Protein AF-A0A7Y6QSK2-F1 (afdb_monomer)

Radius of gyration: 26.43 Å; Cα contacts (8 Å, |Δi|>4): 98; chains: 1; bounding box: 35×66×74 Å

Nearest PDB structures (foldseek):
  3ga8-assembly1_A  TM=5.239E-01  e=2.845E-02  Escherichia coli K-12
  3o9x-assembly1_A  TM=5.499E-01  e=9.881E-02  Escherichia coli K-12
  2kz8-assembly1_A  TM=4.754E-01  e=9.285E-02  Escherichia coli K-12

Sequence (103 aa):
MDGKQKPPSSSDSTTSPSSSSPSTLFDARCAYCGEAGLEVRRVTRHFGRNEHLLLIENIPLYHCPHCAADYFSAQTMHEIERIKSQRLTLAVPRSVPIAEFRS

Mean predicted aligned error: 12.25 Å

Foldseek 3Di:
DDDDDDDDDDPPPPPDDDDDDPPPDAQDADPVPRHGDWDWDWAWDWDDDDPLTDIDTGQTWTADPVPRDIGHDPVSVVVVVVCSVCVVPPPDDDDDDDDDDDD

Solvent-accessible surface area (backbone atoms only — not comparable to full-atom values): 7183 Å² total; per-residue (Å²): 134,89,85,86,85,81,82,92,84,81,88,79,80,80,80,77,80,91,84,79,74,87,83,82,76,91,71,53,46,34,93,86,80,62,49,66,71,53,41,79,44,72,42,70,51,79,40,79,56,79,100,55,54,40,80,47,69,72,42,65,32,40,34,28,86,88,78,72,49,73,48,65,48,73,68,50,49,53,49,52,49,51,47,65,76,41,36,90,80,73,55,79,92,72,93,73,94,81,84,81,92,82,132

Secondary structure (DSSP, 8-state):
-----PPP-------PPP------SS----TTT--S--EEEEEEEEES-GGG-EEEEEEEEEE-TTT--EE--HHHHHHHHHHHHTHHHHPPP----------

pLDDT: mean 82.95, std 20.3, range [38.72, 98.5]

Structure (mmCIF, N/CA/C/O backbone):
data_AF-A0A7Y6QSK2-F1
#
_entry.id   AF-A0A7Y6QSK2-F1
#
loop_
_atom_site.group_PDB
_atom_site.id
_atom_site.type_symbol
_atom_site.label_atom_id
_atom_site.label_alt_id
_atom_site.label_comp_id
_atom_site.label_asym_id
_atom_site.label_entity_id
_atom_site.label_seq_id
_atom_site.pdbx_PDB_ins_code
_atom_site.Cartn_x
_atom_site.Cartn_y
_atom_site.Cartn_z
_atom_site.occupancy
_atom_site.B_iso_or_equiv
_atom_site.auth_seq_id
_atom_site.auth_comp_id
_atom_site.auth_asym_id
_atom_site.auth_atom_id
_atom_site.pdbx_PDB_model_num
ATOM 1 N N . MET A 1 1 ? -0.452 56.566 -53.394 1.00 47.19 1 MET A N 1
ATOM 2 C CA . MET A 1 1 ? 0.303 56.320 -52.155 1.00 47.19 1 MET A CA 1
ATOM 3 C C . MET A 1 1 ? -0.598 55.486 -51.268 1.00 47.19 1 MET A C 1
ATOM 5 O O . MET A 1 1 ? -1.718 55.903 -51.022 1.00 47.19 1 MET A O 1
ATOM 9 N N . ASP A 1 2 ? -0.107 54.291 -50.937 1.00 42.47 2 ASP A N 1
ATOM 10 C CA . ASP A 1 2 ? -0.536 53.422 -49.833 1.00 42.47 2 ASP A CA 1
ATOM 11 C C . ASP A 1 2 ? -1.854 52.628 -49.915 1.00 42.47 2 ASP A C 1
ATOM 13 O O . ASP A 1 2 ? -2.912 53.133 -50.265 1.00 42.47 2 ASP A O 1
ATOM 17 N N . GLY A 1 3 ? -1.750 51.352 -49.509 1.00 46.16 3 GLY A N 1
ATOM 18 C CA . GLY A 1 3 ? -2.863 50.465 -49.133 1.00 46.16 3 GLY A CA 1
ATOM 19 C C . GLY A 1 3 ? -3.178 49.384 -50.171 1.00 46.16 3 GLY A C 1
ATOM 20 O O . GLY A 1 3 ? -4.066 49.557 -50.988 1.00 46.16 3 GLY A O 1
ATOM 21 N N . LYS A 1 4 ? -2.394 48.316 -50.346 1.00 46.34 4 LYS A N 1
ATOM 22 C CA . LYS A 1 4 ? -2.093 47.196 -49.432 1.00 46.34 4 LYS A CA 1
ATOM 23 C C . LYS A 1 4 ? -3.292 46.250 -49.174 1.00 46.34 4 LYS A C 1
ATOM 25 O O . LYS A 1 4 ? -4.206 46.577 -48.438 1.00 46.34 4 LYS A O 1
ATOM 30 N N . GLN A 1 5 ? -3.113 45.034 -49.704 1.00 47.66 5 GLN A N 1
ATOM 31 C CA . GLN A 1 5 ? -3.535 43.713 -49.207 1.00 47.66 5 GLN A CA 1
ATOM 32 C C . GLN A 1 5 ? -4.882 43.077 -49.624 1.00 47.66 5 GLN A C 1
ATOM 34 O O . GLN A 1 5 ? -5.977 43.445 -49.222 1.00 47.66 5 GLN A O 1
ATOM 39 N N . LYS A 1 6 ? -4.660 42.014 -50.411 1.00 48.59 6 LYS A N 1
ATOM 40 C CA . LYS A 1 6 ? -5.423 40.814 -50.775 1.00 48.59 6 LYS A CA 1
ATOM 41 C C . LYS A 1 6 ? -6.005 40.063 -49.550 1.00 48.59 6 LYS A C 1
ATOM 43 O O . LYS A 1 6 ? -5.376 40.088 -48.494 1.00 48.59 6 LYS A O 1
ATOM 48 N N . PRO A 1 7 ? -7.146 39.357 -49.692 1.00 52.19 7 PRO A N 1
ATOM 49 C CA . PRO A 1 7 ? -7.834 38.672 -48.590 1.00 52.19 7 PRO A CA 1
ATOM 50 C C . PRO A 1 7 ? -7.060 37.465 -48.025 1.00 52.19 7 PRO A C 1
ATOM 52 O O . PRO A 1 7 ? -6.356 36.788 -48.784 1.00 52.19 7 PRO A O 1
ATOM 55 N N . PRO A 1 8 ? -7.234 37.123 -46.731 1.00 45.38 8 PRO A N 1
ATOM 56 C CA . PRO A 1 8 ? -6.772 35.851 -46.192 1.00 45.38 8 PRO A CA 1
ATOM 57 C C . PRO A 1 8 ? -7.702 34.726 -46.666 1.00 45.38 8 PRO A C 1
ATOM 59 O O . PRO A 1 8 ? -8.909 34.757 -46.447 1.00 45.38 8 PRO A O 1
ATOM 62 N N . SER A 1 9 ? -7.134 33.728 -47.335 1.00 46.56 9 SER A N 1
ATOM 63 C CA . SER A 1 9 ? -7.816 32.485 -47.703 1.00 46.56 9 SER A CA 1
ATOM 64 C C . SER A 1 9 ? -6.875 31.322 -47.426 1.00 46.56 9 SER A C 1
ATOM 66 O O . SER A 1 9 ? -6.060 30.969 -48.270 1.00 46.56 9 SER A O 1
ATOM 68 N N . SER A 1 10 ? -6.979 30.779 -46.212 1.00 44.69 10 SER A N 1
ATOM 69 C CA . SER A 1 10 ? -6.526 29.430 -45.849 1.00 44.69 10 SER A CA 1
ATOM 70 C C . SER A 1 10 ? -6.883 29.143 -44.387 1.00 44.69 10 SER A C 1
ATOM 72 O O . SER A 1 10 ? -6.063 29.234 -43.478 1.00 44.69 10 SER A O 1
ATOM 74 N N . SER A 1 11 ? -8.151 28.812 -44.154 1.00 49.94 11 SER A N 1
ATOM 75 C CA . SER A 1 11 ? -8.577 28.058 -42.977 1.00 49.94 11 SER A CA 1
ATOM 76 C C . SER A 1 11 ? -8.436 26.574 -43.303 1.00 49.94 11 SER A C 1
ATOM 78 O O . SER A 1 11 ? -9.384 25.955 -43.783 1.00 49.94 11 SER A O 1
ATOM 80 N N . ASP A 1 12 ? -7.245 26.023 -43.087 1.00 39.81 12 ASP A N 1
ATOM 81 C CA . ASP A 1 12 ? -7.049 24.575 -43.082 1.00 39.81 12 ASP A CA 1
ATOM 82 C C . ASP A 1 12 ? -7.288 24.069 -41.658 1.00 39.81 12 ASP A C 1
ATOM 84 O O . ASP A 1 12 ? -6.425 24.094 -40.780 1.00 39.81 12 ASP A O 1
ATOM 88 N N . SER A 1 13 ? -8.540 23.695 -41.408 1.00 46.41 13 SER A N 1
ATOM 89 C CA . SER A 1 13 ? -8.944 22.925 -40.242 1.00 46.41 13 SER A CA 1
ATOM 90 C C . SER A 1 13 ? -8.417 21.503 -40.398 1.00 46.41 13 SER A C 1
ATOM 92 O O . SER A 1 13 ? -9.089 20.637 -40.953 1.00 46.41 13 SER A O 1
ATOM 94 N N . THR A 1 14 ? -7.211 21.238 -39.899 1.00 38.72 14 THR A N 1
ATOM 95 C CA . THR A 1 14 ? -6.735 19.860 -39.753 1.00 38.72 14 THR A CA 1
ATOM 96 C C . THR A 1 14 ? -7.363 19.254 -38.501 1.00 38.72 14 THR A C 1
ATOM 98 O O . THR A 1 14 ? -6.831 19.314 -37.394 1.00 38.72 14 THR A O 1
ATOM 101 N N . THR A 1 15 ? -8.555 18.698 -38.691 1.00 49.19 15 THR A N 1
ATOM 102 C CA . THR A 1 15 ? -9.207 17.776 -37.764 1.00 49.19 15 THR A CA 1
ATOM 103 C C . THR A 1 15 ? -8.374 16.497 -37.709 1.00 49.19 15 THR A C 1
ATOM 105 O O . THR A 1 15 ? -8.466 15.658 -38.602 1.00 49.19 15 THR A O 1
ATOM 108 N N . SER A 1 16 ? -7.542 16.342 -36.681 1.00 46.62 16 SER A N 1
ATOM 109 C CA . SER A 1 16 ? -6.894 15.056 -36.414 1.00 46.62 16 SER A CA 1
ATOM 110 C C . SER A 1 16 ? -7.855 14.137 -35.648 1.00 46.62 16 SER A C 1
ATOM 112 O O . SER A 1 16 ? -8.505 14.588 -34.700 1.00 46.62 16 SER A O 1
ATOM 114 N N . PRO A 1 17 ? -7.982 12.866 -36.063 1.00 51.50 17 PRO A N 1
ATOM 115 C CA . PRO A 1 17 ? -9.032 11.973 -35.609 1.00 51.50 17 PRO A CA 1
ATOM 116 C C . PRO A 1 17 ? -8.795 11.459 -34.190 1.00 51.50 17 PRO A C 1
ATOM 118 O O . PRO A 1 17 ? -7.675 11.229 -33.734 1.00 51.50 17 PRO A O 1
ATOM 121 N N . SER A 1 18 ? -9.915 11.232 -33.520 1.00 58.72 18 SER A N 1
ATOM 122 C CA . SER A 1 18 ? -10.067 10.421 -32.323 1.00 58.72 18 SER A CA 1
ATOM 123 C C . SER A 1 18 ? -9.611 8.989 -32.607 1.00 58.72 18 SER A C 1
ATOM 125 O O . SER A 1 18 ? -10.140 8.382 -33.528 1.00 58.72 18 SER A O 1
ATOM 127 N N . SER A 1 19 ? -8.689 8.457 -31.802 1.00 59.44 19 SER A N 1
ATOM 128 C CA . SER A 1 19 ? -8.636 7.061 -31.328 1.00 59.44 19 SER A CA 1
ATOM 129 C C . SER A 1 19 ? -7.195 6.685 -30.991 1.00 59.44 19 SER A C 1
ATOM 131 O O . SER A 1 19 ? -6.400 6.352 -31.869 1.00 59.44 19 SER A O 1
ATOM 133 N N . SER A 1 20 ? -6.863 6.659 -29.711 1.00 51.78 20 SER A N 1
ATOM 134 C CA . SER A 1 20 ? -5.756 5.837 -29.236 1.00 51.78 20 SER A CA 1
ATOM 135 C C . SER A 1 20 ? -6.258 5.080 -28.024 1.00 51.78 20 SER A C 1
ATOM 137 O O . SER A 1 20 ? -6.476 5.622 -26.945 1.00 51.78 20 SER A O 1
ATOM 139 N N . SER A 1 21 ? -6.559 3.821 -28.311 1.00 57.88 21 SER A N 1
ATOM 140 C CA . SER A 1 21 ? -6.854 2.713 -27.421 1.00 57.88 21 SER A CA 1
ATOM 141 C C . SER A 1 21 ? -6.212 2.864 -26.037 1.00 57.88 21 SER A C 1
ATOM 143 O O . SER A 1 21 ? -5.057 3.284 -25.954 1.00 57.88 21 SER A O 1
ATOM 145 N N . PRO A 1 22 ? -6.887 2.467 -24.943 1.00 49.12 22 PRO A N 1
ATOM 146 C CA . PRO A 1 22 ? -6.203 2.306 -23.673 1.00 49.12 22 PRO A CA 1
ATOM 147 C C . PRO A 1 22 ? -5.188 1.174 -23.851 1.00 49.12 22 PRO A C 1
ATOM 149 O O . PRO A 1 22 ? -5.547 -0.001 -23.884 1.00 49.12 22 PRO A O 1
ATOM 152 N N . SER A 1 23 ? -3.921 1.539 -24.038 1.00 50.59 23 SER A N 1
ATOM 153 C CA . SER A 1 23 ? -2.779 0.633 -24.138 1.00 50.59 23 SER A CA 1
ATOM 154 C C . SER A 1 23 ? -2.525 -0.031 -22.786 1.00 50.59 23 SER A C 1
ATOM 156 O O . SER A 1 23 ? -1.523 0.218 -22.122 1.00 50.59 23 SER A O 1
ATOM 158 N N . THR A 1 24 ? -3.443 -0.870 -22.326 1.00 63.78 24 THR A N 1
ATOM 159 C CA . THR A 1 24 ? -3.091 -1.888 -21.347 1.00 63.78 24 THR A CA 1
ATOM 160 C C . THR A 1 24 ? -2.381 -2.984 -22.117 1.00 63.78 24 THR A C 1
ATOM 162 O O . THR A 1 24 ? -3.028 -3.635 -22.930 1.00 63.78 24 THR A O 1
ATOM 165 N N . LEU A 1 25 ? -1.072 -3.135 -21.900 1.00 51.06 25 LEU A N 1
ATOM 166 C CA . LEU A 1 25 ? -0.379 -4.415 -21.692 1.00 51.06 25 LEU A CA 1
ATOM 167 C C . LEU A 1 25 ? 1.140 -4.151 -21.568 1.00 51.06 25 LEU A C 1
ATOM 169 O O . LEU A 1 25 ? 1.861 -4.067 -22.551 1.00 51.06 25 LEU A O 1
ATOM 173 N N . PHE A 1 26 ? 1.590 -4.006 -20.319 1.00 52.66 26 PHE A N 1
ATOM 174 C CA . PHE A 1 26 ? 2.892 -4.469 -19.814 1.00 52.66 26 PHE A CA 1
ATOM 175 C C . PHE A 1 26 ? 4.172 -4.134 -20.594 1.00 52.66 26 PHE A C 1
ATOM 177 O O . PHE A 1 26 ? 4.989 -5.012 -20.838 1.00 52.66 26 PHE A O 1
ATOM 184 N N . ASP A 1 27 ? 4.418 -2.848 -20.829 1.00 57.31 27 ASP A N 1
ATOM 185 C CA . ASP A 1 27 ? 5.793 -2.350 -20.982 1.00 57.31 27 ASP A CA 1
ATOM 186 C C . ASP A 1 27 ? 6.027 -1.160 -20.044 1.00 57.31 27 ASP A C 1
ATOM 188 O O . ASP A 1 27 ? 6.449 -0.065 -20.418 1.00 57.31 27 ASP A O 1
ATOM 192 N N . ALA A 1 28 ? 5.621 -1.351 -18.784 1.00 78.38 28 ALA A N 1
ATOM 193 C CA . ALA A 1 28 ? 5.790 -0.341 -17.756 1.00 78.38 28 ALA A CA 1
ATOM 194 C C . ALA A 1 28 ? 7.292 -0.201 -17.479 1.00 78.38 28 ALA A C 1
ATOM 196 O O . ALA A 1 28 ? 7.918 -1.058 -16.854 1.00 78.38 28 ALA A O 1
ATOM 197 N N . ARG A 1 29 ? 7.868 0.878 -18.003 1.00 91.81 29 ARG A N 1
ATOM 198 C CA . ARG A 1 29 ? 9.245 1.280 -17.738 1.00 91.81 29 ARG A CA 1
ATOM 199 C C . ARG A 1 29 ? 9.369 1.817 -16.323 1.00 91.81 29 ARG A C 1
ATOM 201 O O . ARG A 1 29 ? 8.474 2.505 -15.826 1.00 91.81 29 ARG A O 1
ATOM 208 N N . CYS A 1 30 ? 10.497 1.535 -15.688 1.00 93.62 30 CYS A N 1
ATOM 209 C CA . CYS A 1 30 ? 10.823 2.061 -14.377 1.00 93.62 30 CYS A CA 1
ATOM 210 C C . CYS A 1 30 ? 10.863 3.592 -14.410 1.00 93.62 30 CYS A C 1
ATOM 212 O O . CYS A 1 30 ? 11.598 4.181 -15.200 1.00 93.62 30 CYS A O 1
ATOM 214 N N . ALA A 1 31 ? 10.127 4.241 -13.507 1.00 91.88 31 ALA A N 1
ATOM 215 C CA . ALA A 1 31 ? 10.125 5.700 -13.396 1.00 91.88 31 ALA A CA 1
ATOM 216 C C . ALA A 1 31 ? 11.480 6.275 -12.930 1.00 91.88 31 ALA A C 1
ATOM 218 O O . ALA A 1 31 ? 11.719 7.470 -13.079 1.00 91.88 31 ALA A O 1
ATOM 219 N N . TYR A 1 32 ? 12.357 5.431 -12.373 1.00 94.56 32 TYR A N 1
ATOM 220 C CA . TYR A 1 32 ? 13.662 5.830 -11.843 1.00 94.56 32 TYR A CA 1
ATOM 221 C C . TYR A 1 32 ? 14.819 5.585 -12.819 1.00 94.56 32 TYR A C 1
ATOM 223 O O . TYR A 1 32 ? 15.680 6.447 -12.948 1.00 94.56 32 TYR A O 1
ATOM 231 N N . CYS A 1 33 ? 14.865 4.430 -13.498 1.00 96.00 33 CYS A N 1
ATOM 232 C CA . CYS A 1 33 ? 15.966 4.087 -14.415 1.00 96.00 33 CYS A CA 1
ATOM 233 C C . CYS A 1 33 ? 15.556 3.932 -15.888 1.00 96.00 33 CYS A C 1
ATOM 235 O O . CYS A 1 33 ? 16.427 3.802 -16.739 1.00 96.00 33 CYS A O 1
ATOM 237 N N . GLY A 1 34 ? 14.259 3.943 -16.214 1.00 94.56 34 GLY A N 1
ATOM 238 C CA . GLY A 1 34 ? 13.758 3.850 -17.592 1.00 94.56 34 GLY A CA 1
ATOM 239 C C . GLY A 1 34 ? 13.763 2.450 -18.219 1.00 94.56 34 GLY A C 1
ATOM 240 O O . GLY A 1 34 ? 13.207 2.288 -19.312 1.00 94.56 34 GLY A O 1
ATOM 241 N N . GLU A 1 35 ? 14.340 1.454 -17.539 1.00 95.25 35 GLU A N 1
ATOM 242 C CA . GLU A 1 35 ? 14.355 0.054 -17.977 1.00 95.25 35 GLU A CA 1
ATOM 243 C C . GLU A 1 35 ? 12.956 -0.567 -17.949 1.00 95.25 35 GLU A C 1
ATOM 245 O O . GLU A 1 35 ? 12.139 -0.258 -17.077 1.00 95.25 35 GLU A O 1
ATOM 250 N N . ALA A 1 36 ? 12.684 -1.442 -18.915 1.00 93.81 36 ALA A N 1
ATOM 251 C CA . ALA A 1 36 ? 11.450 -2.220 -18.979 1.00 93.81 36 A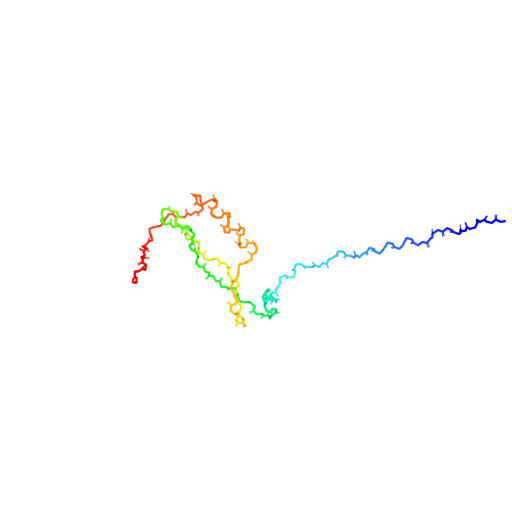LA A CA 1
ATOM 252 C C . ALA A 1 36 ? 11.444 -3.357 -17.936 1.00 93.81 36 ALA A C 1
ATOM 254 O O . ALA A 1 36 ? 12.420 -3.575 -17.222 1.00 93.81 36 ALA A O 1
ATOM 255 N N . GLY A 1 37 ? 10.332 -4.091 -17.843 1.00 91.81 37 GLY A N 1
ATOM 256 C CA . GLY A 1 37 ? 10.254 -5.278 -16.984 1.00 91.81 37 GLY A CA 1
ATOM 257 C C . GLY A 1 37 ? 9.961 -4.990 -15.510 1.00 91.81 37 GLY A C 1
ATOM 258 O O . GLY A 1 37 ? 10.481 -5.676 -14.633 1.00 91.81 37 GLY A O 1
ATOM 259 N N . LEU A 1 38 ? 9.125 -3.988 -15.210 1.00 94.50 38 LEU A N 1
ATOM 260 C CA . LEU A 1 38 ? 8.588 -3.821 -13.856 1.00 94.50 38 LEU A CA 1
ATOM 261 C C . LEU A 1 38 ? 7.769 -5.042 -13.422 1.00 94.50 38 LEU A C 1
ATOM 263 O O . LEU A 1 38 ? 6.832 -5.462 -14.104 1.00 94.50 38 LEU A O 1
ATOM 267 N N . GLU A 1 39 ? 8.060 -5.537 -12.224 1.00 95.12 39 GLU A N 1
ATOM 268 C CA . GLU A 1 39 ? 7.282 -6.574 -11.555 1.00 95.12 39 GLU A CA 1
ATOM 269 C C . GLU A 1 39 ? 6.221 -5.939 -10.652 1.00 95.12 39 GLU A C 1
ATOM 271 O O . GLU A 1 39 ? 6.475 -4.929 -9.994 1.00 95.12 39 GLU A O 1
ATOM 276 N N . VAL A 1 40 ? 5.039 -6.553 -10.555 1.00 95.19 40 VAL A N 1
ATOM 277 C CA . VAL A 1 40 ? 4.041 -6.179 -9.541 1.00 95.19 40 VAL A CA 1
ATOM 278 C C . VAL A 1 40 ? 4.057 -7.206 -8.419 1.00 95.19 40 VAL A C 1
ATOM 280 O O . VAL A 1 40 ? 3.673 -8.358 -8.610 1.00 95.19 40 VAL A O 1
ATOM 283 N N . ARG A 1 41 ? 4.455 -6.773 -7.224 1.00 96.00 41 ARG A N 1
ATOM 284 C CA . ARG A 1 41 ? 4.433 -7.577 -5.998 1.00 96.00 41 ARG A CA 1
ATOM 285 C C . ARG A 1 41 ? 3.224 -7.215 -5.149 1.00 96.00 41 ARG A C 1
ATOM 287 O O . ARG A 1 41 ? 2.760 -6.077 -5.152 1.00 96.00 41 ARG A O 1
ATOM 294 N N . ARG A 1 42 ? 2.705 -8.185 -4.400 1.00 98.06 42 ARG A N 1
ATOM 295 C CA . ARG A 1 42 ? 1.667 -7.956 -3.387 1.00 98.06 42 ARG A CA 1
ATOM 296 C C . ARG A 1 42 ? 2.341 -7.865 -2.031 1.00 98.06 42 ARG A C 1
ATOM 298 O O . ARG A 1 42 ? 3.015 -8.804 -1.622 1.00 98.06 42 ARG A O 1
ATOM 305 N N . VAL A 1 43 ? 2.181 -6.731 -1.360 1.00 98.25 43 VAL A N 1
ATOM 306 C CA . VAL A 1 43 ? 2.807 -6.479 -0.058 1.00 98.25 43 VAL A CA 1
ATOM 307 C C . VAL A 1 43 ? 1.770 -6.133 0.997 1.00 98.25 43 VAL A C 1
ATOM 309 O O . VAL A 1 43 ? 0.687 -5.631 0.691 1.00 98.25 43 VAL A O 1
ATOM 312 N N . THR A 1 44 ? 2.144 -6.358 2.250 1.00 98.00 44 THR A N 1
ATOM 313 C CA . THR A 1 44 ? 1.418 -5.855 3.414 1.00 98.00 44 THR A CA 1
ATOM 314 C C . THR A 1 44 ? 2.191 -4.679 3.993 1.00 98.00 44 THR A C 1
ATOM 316 O O . THR A 1 44 ? 3.402 -4.767 4.208 1.00 98.00 44 THR A O 1
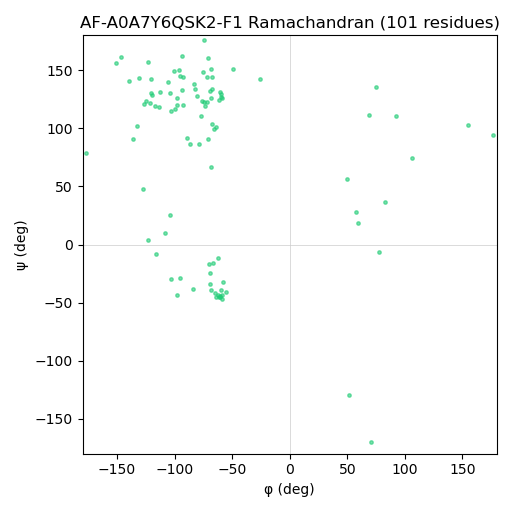ATOM 319 N N . ARG A 1 45 ? 1.510 -3.557 4.239 1.00 97.44 45 ARG A N 1
ATOM 320 C CA . ARG A 1 45 ? 2.093 -2.386 4.910 1.00 97.44 45 ARG A CA 1
ATOM 321 C C . ARG A 1 45 ? 1.304 -2.077 6.172 1.00 97.44 45 ARG A C 1
ATOM 323 O O . ARG A 1 45 ? 0.080 -2.199 6.196 1.00 97.44 45 ARG A O 1
ATOM 330 N N . HIS A 1 46 ? 2.025 -1.671 7.210 1.00 95.62 46 HIS A N 1
ATOM 331 C CA . HIS A 1 46 ? 1.426 -1.144 8.424 1.00 95.62 46 HIS A CA 1
ATOM 332 C C . HIS A 1 46 ? 1.383 0.383 8.362 1.00 95.62 46 HIS A C 1
ATOM 334 O O . HIS A 1 46 ? 2.289 1.025 7.830 1.00 95.62 46 HIS A O 1
ATOM 340 N N . PHE A 1 47 ? 0.334 0.959 8.933 1.00 95.94 47 PHE A N 1
ATOM 341 C CA . PHE A 1 47 ? 0.136 2.395 9.056 1.00 95.94 47 PHE A CA 1
ATOM 342 C C . PHE A 1 47 ? -0.248 2.727 10.494 1.00 95.94 47 PHE A C 1
ATOM 344 O O . PHE A 1 47 ? -0.989 1.981 11.130 1.00 95.94 47 PHE A O 1
ATOM 351 N N . GLY A 1 48 ? 0.235 3.861 10.999 1.00 93.06 48 GLY A N 1
ATOM 352 C CA . GLY A 1 48 ? 0.048 4.219 12.40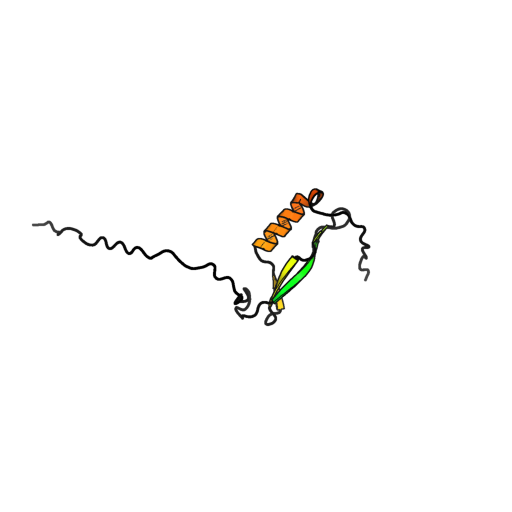4 1.00 93.06 48 GLY A CA 1
ATOM 353 C C . GLY A 1 48 ? 0.873 3.338 13.347 1.00 93.06 48 GLY A C 1
ATOM 354 O O . GLY A 1 48 ? 1.765 2.603 12.925 1.00 93.06 48 GLY A O 1
ATOM 355 N N . ARG A 1 49 ? 0.606 3.467 14.647 1.00 91.12 49 ARG A N 1
ATOM 356 C CA . ARG A 1 49 ? 1.275 2.739 15.737 1.00 91.12 49 ARG A CA 1
ATOM 357 C C . ARG A 1 49 ? 0.261 2.487 16.858 1.00 91.12 49 ARG A C 1
ATOM 359 O O . ARG A 1 49 ? -0.751 3.188 16.923 1.00 91.12 49 ARG A O 1
ATOM 366 N N . ASN A 1 50 ? 0.556 1.540 17.748 1.00 89.31 50 ASN A N 1
ATOM 367 C CA . ASN A 1 50 ? -0.238 1.237 18.947 1.00 89.31 50 ASN A CA 1
ATOM 368 C C . ASN A 1 50 ? -1.731 1.019 18.614 1.00 89.31 50 ASN A C 1
ATOM 370 O O . ASN A 1 50 ? -2.051 0.289 17.681 1.00 89.31 50 ASN A O 1
ATOM 374 N N . GLU A 1 51 ? -2.641 1.691 19.322 1.00 88.94 51 GLU A N 1
ATOM 375 C CA . GLU A 1 51 ? -4.104 1.614 19.148 1.00 88.94 51 GLU A CA 1
ATOM 376 C C . GLU A 1 51 ? -4.607 2.076 17.770 1.00 88.94 51 GLU A C 1
ATOM 378 O O . GLU A 1 51 ? -5.770 1.895 17.414 1.00 88.94 51 GLU A O 1
ATOM 383 N N . HIS A 1 52 ? -3.742 2.706 16.976 1.00 90.19 52 HIS A N 1
ATOM 384 C CA . HIS A 1 52 ? -4.057 3.165 15.629 1.00 90.19 52 HIS A CA 1
ATOM 385 C C . HIS A 1 52 ? -3.374 2.339 14.543 1.00 90.19 52 HIS A C 1
ATOM 387 O O . HIS A 1 52 ? -3.412 2.751 13.380 1.00 90.19 52 HIS A O 1
ATOM 393 N N . LEU A 1 53 ? -2.752 1.210 14.902 1.00 94.00 53 LEU A N 1
ATOM 394 C CA . LEU A 1 53 ? -2.132 0.312 13.942 1.00 94.00 53 LEU A CA 1
ATOM 395 C C . LEU A 1 53 ? -3.183 -0.235 12.968 1.00 94.00 53 LEU A C 1
ATOM 397 O O . LEU A 1 53 ? -4.176 -0.841 13.365 1.00 94.00 53 LEU A O 1
ATOM 401 N N . LEU A 1 54 ? -2.929 -0.039 11.679 1.00 95.94 54 LEU A N 1
ATOM 402 C CA . LEU A 1 54 ? -3.721 -0.567 10.579 1.00 95.94 54 LEU A CA 1
ATOM 403 C C . LEU A 1 54 ? -2.806 -1.363 9.653 1.00 95.94 54 LEU A C 1
ATOM 405 O O . LEU A 1 54 ? -1.831 -0.823 9.132 1.00 95.94 54 LEU A O 1
ATOM 409 N N . LEU A 1 55 ? -3.139 -2.630 9.423 1.00 97.19 55 LEU A N 1
ATOM 410 C CA . LEU A 1 55 ? -2.501 -3.459 8.406 1.00 97.19 55 LEU A CA 1
ATOM 411 C C . LEU A 1 55 ? -3.372 -3.462 7.154 1.00 97.19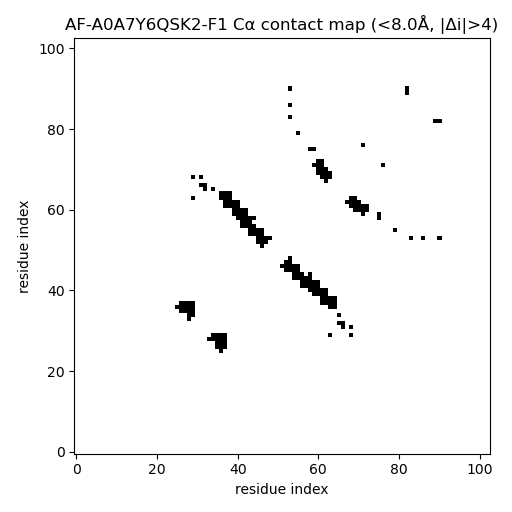 55 LEU A C 1
ATOM 413 O O . LEU A 1 55 ? -4.557 -3.779 7.224 1.00 97.19 55 LEU A O 1
ATOM 417 N N . ILE A 1 56 ? -2.778 -3.108 6.017 1.00 98.00 56 ILE A N 1
ATOM 418 C CA . ILE A 1 56 ? -3.413 -3.238 4.705 1.00 98.00 56 ILE A CA 1
ATOM 419 C C . ILE A 1 56 ? -2.624 -4.287 3.928 1.00 98.00 56 ILE A C 1
ATOM 421 O O . ILE A 1 56 ? -1.424 -4.128 3.689 1.00 98.00 56 ILE A O 1
ATOM 425 N N . GLU A 1 57 ? -3.306 -5.369 3.574 1.00 97.56 57 GLU A N 1
ATOM 426 C CA . GLU A 1 57 ? -2.748 -6.521 2.868 1.00 97.56 57 GLU A CA 1
ATOM 427 C C . GLU A 1 57 ? -2.945 -6.385 1.351 1.00 97.56 57 GLU A C 1
ATOM 429 O O . GLU A 1 57 ? -3.792 -5.624 0.881 1.00 97.56 57 GLU A O 1
ATOM 434 N N . ASN A 1 58 ? -2.188 -7.163 0.575 1.00 98.06 58 ASN A N 1
ATOM 435 C CA . ASN A 1 58 ? -2.348 -7.289 -0.880 1.00 98.06 58 ASN A CA 1
ATOM 436 C C . ASN A 1 58 ? -2.231 -5.975 -1.677 1.00 98.06 58 ASN A C 1
ATOM 438 O O . ASN A 1 58 ? -2.763 -5.861 -2.790 1.00 98.06 58 ASN A O 1
ATOM 442 N N . ILE A 1 59 ? -1.479 -5.005 -1.159 1.00 98.50 59 ILE A N 1
ATOM 443 C CA . ILE A 1 59 ? -1.207 -3.745 -1.850 1.00 98.50 59 ILE A CA 1
ATOM 444 C C . ILE A 1 59 ? -0.312 -4.037 -3.067 1.00 98.50 59 ILE A C 1
ATOM 446 O O . ILE A 1 59 ? 0.748 -4.644 -2.893 1.00 98.50 59 ILE A O 1
ATOM 450 N N . PRO A 1 60 ? -0.694 -3.629 -4.292 1.00 97.88 60 PRO A N 1
ATOM 451 C CA . PRO A 1 60 ? 0.156 -3.782 -5.468 1.00 97.88 60 PRO A CA 1
ATOM 452 C C . PRO A 1 60 ? 1.316 -2.778 -5.435 1.00 97.88 60 PRO A C 1
ATOM 454 O O . PRO A 1 60 ? 1.091 -1.569 -5.457 1.00 97.88 60 PRO A O 1
ATOM 457 N N . LEU A 1 61 ? 2.545 -3.288 -5.407 1.00 97.25 61 LEU A N 1
ATOM 458 C CA . LEU A 1 61 ? 3.806 -2.547 -5.421 1.00 97.25 61 LEU A CA 1
ATOM 459 C C . LEU A 1 61 ? 4.540 -2.816 -6.737 1.00 97.25 61 LEU A C 1
ATOM 461 O O . LEU A 1 61 ? 4.715 -3.976 -7.100 1.00 97.25 61 LEU A O 1
ATOM 465 N N . TYR A 1 62 ? 5.004 -1.771 -7.415 1.00 96.50 62 TYR A N 1
ATOM 466 C CA . TYR A 1 62 ? 5.936 -1.912 -8.529 1.00 96.50 62 TYR A CA 1
ATOM 467 C C . TYR A 1 62 ? 7.353 -2.100 -7.997 1.00 96.50 62 TYR A C 1
ATOM 469 O O . TYR A 1 62 ? 7.810 -1.288 -7.197 1.00 96.50 62 TYR A O 1
ATOM 477 N N . HIS A 1 63 ? 8.024 -3.150 -8.460 1.00 96.25 63 HIS A N 1
ATOM 478 C CA . HIS A 1 63 ? 9.416 -3.465 -8.168 1.00 96.25 63 HIS A CA 1
ATOM 479 C C . HIS A 1 63 ? 10.221 -3.480 -9.467 1.00 96.25 63 HIS A C 1
ATOM 481 O O . HIS A 1 63 ? 9.850 -4.160 -10.426 1.00 96.25 63 HIS A O 1
ATOM 487 N N . CYS A 1 64 ? 11.334 -2.752 -9.500 1.00 96.19 64 CYS A N 1
ATOM 488 C CA . CYS A 1 64 ? 12.272 -2.799 -10.614 1.00 96.19 64 CYS A CA 1
ATOM 489 C C . CYS A 1 64 ? 13.467 -3.706 -10.277 1.00 96.19 64 CYS A C 1
ATOM 491 O O . CYS A 1 64 ? 14.258 -3.343 -9.401 1.00 96.19 64 CYS A O 1
ATOM 493 N N . PRO A 1 65 ? 13.676 -4.823 -11.002 1.00 95.75 65 PRO A N 1
ATOM 494 C CA . PRO A 1 65 ? 14.810 -5.714 -10.748 1.00 95.75 65 PRO A CA 1
ATOM 495 C C . PRO A 1 65 ? 16.163 -5.099 -11.147 1.00 95.75 65 PRO A C 1
ATOM 497 O O . PRO A 1 65 ? 17.205 -5.572 -10.705 1.00 95.75 65 PRO A O 1
ATOM 500 N N . HIS A 1 66 ? 16.166 -4.033 -11.956 1.00 96.50 66 HIS A N 1
ATOM 501 C CA . HIS A 1 66 ? 17.390 -3.404 -12.463 1.00 96.50 66 HIS A CA 1
ATOM 502 C C . HIS A 1 66 ? 18.016 -2.400 -11.485 1.00 96.50 66 HIS A C 1
ATOM 504 O O . HIS A 1 66 ? 19.236 -2.333 -11.379 1.00 96.50 66 HIS A O 1
ATOM 510 N N . CYS A 1 67 ? 17.201 -1.612 -10.774 1.00 96.44 67 CYS A N 1
ATOM 511 C CA . CYS A 1 67 ? 17.685 -0.573 -9.851 1.00 96.44 67 CYS A CA 1
ATOM 512 C C . CYS A 1 67 ? 17.173 -0.721 -8.411 1.00 96.44 67 CYS A C 1
ATOM 514 O O . CYS A 1 67 ? 17.436 0.149 -7.584 1.00 96.44 67 CYS A O 1
ATOM 516 N N . ALA A 1 68 ? 16.432 -1.795 -8.118 1.00 96.25 68 ALA A N 1
ATOM 517 C CA . ALA A 1 68 ? 15.819 -2.076 -6.818 1.00 96.25 68 ALA A CA 1
ATOM 518 C C . ALA A 1 68 ? 14.823 -1.007 -6.323 1.00 96.25 68 ALA A C 1
ATOM 520 O O .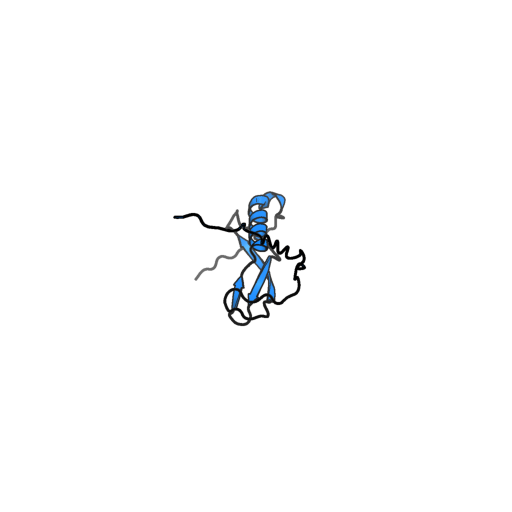 ALA A 1 68 ? 14.503 -0.958 -5.136 1.00 96.25 68 ALA A O 1
ATOM 521 N N . ALA A 1 69 ? 14.317 -0.154 -7.220 1.00 96.44 69 ALA A N 1
ATOM 522 C CA . ALA A 1 69 ? 13.272 0.797 -6.873 1.00 96.44 69 ALA A CA 1
ATOM 523 C C . ALA A 1 69 ? 11.945 0.074 -6.605 1.00 96.44 69 ALA A C 1
ATOM 525 O O . ALA A 1 69 ? 11.486 -0.718 -7.430 1.00 96.44 69 ALA A O 1
ATOM 526 N N . ASP A 1 70 ? 11.319 0.440 -5.489 1.00 96.19 70 ASP A N 1
ATOM 527 C CA . ASP A 1 70 ? 10.005 -0.026 -5.058 1.00 96.19 70 ASP A CA 1
ATOM 528 C C . ASP A 1 70 ? 9.071 1.172 -4.905 1.00 96.19 70 ASP A C 1
ATOM 530 O O . ASP A 1 70 ? 9.347 2.083 -4.120 1.00 96.19 70 ASP A O 1
ATOM 534 N N . TYR A 1 71 ? 7.950 1.186 -5.624 1.00 96.31 71 TYR A N 1
ATOM 535 C CA . TYR A 1 71 ? 7.009 2.303 -5.560 1.00 96.31 71 TYR A CA 1
ATOM 536 C C . TYR A 1 71 ? 5.563 1.901 -5.837 1.00 96.31 71 TYR A C 1
ATOM 538 O O . TYR A 1 71 ? 5.254 0.901 -6.484 1.00 96.31 71 TYR A O 1
ATOM 546 N N . PHE A 1 72 ? 4.641 2.708 -5.324 1.00 96.69 72 PHE A N 1
ATOM 547 C CA . PHE A 1 72 ? 3.211 2.552 -5.555 1.00 96.69 72 PHE A CA 1
ATOM 548 C C . PHE A 1 72 ? 2.752 3.454 -6.701 1.00 96.69 72 PHE A C 1
ATOM 550 O O . PHE A 1 72 ? 3.307 4.530 -6.915 1.00 96.69 72 PHE A O 1
ATOM 557 N N . SER A 1 73 ? 1.711 3.038 -7.426 1.00 94.88 73 SER A N 1
ATOM 558 C CA . SER A 1 73 ? 1.042 3.944 -8.367 1.00 94.88 73 SER A CA 1
ATOM 559 C C . SER A 1 73 ? 0.250 5.024 -7.635 1.00 94.88 73 SER A C 1
ATOM 561 O O . SER A 1 73 ? -0.162 4.830 -6.489 1.00 94.88 73 SER A O 1
ATOM 563 N N . ALA A 1 74 ? -0.060 6.117 -8.335 1.00 96.06 74 ALA A N 1
ATOM 564 C CA . ALA A 1 74 ? -0.987 7.132 -7.838 1.00 96.06 74 ALA A CA 1
ATOM 565 C C . ALA A 1 74 ? -2.356 6.529 -7.466 1.00 96.06 74 ALA A C 1
ATOM 567 O O . ALA A 1 74 ? -2.901 6.838 -6.411 1.00 96.06 74 ALA A O 1
ATOM 568 N N . GLN A 1 75 ? -2.878 5.603 -8.280 1.00 96.38 75 GLN A N 1
ATOM 569 C CA . GLN A 1 75 ? -4.132 4.902 -7.988 1.00 96.38 75 GLN A CA 1
ATOM 570 C C . GLN A 1 75 ? -4.036 4.081 -6.694 1.00 96.38 75 GLN A C 1
ATOM 572 O O . GLN A 1 75 ? -4.931 4.148 -5.854 1.00 96.38 75 GLN A O 1
ATOM 577 N N . THR A 1 76 ? -2.944 3.335 -6.515 1.00 97.88 76 THR A N 1
ATOM 578 C CA . THR A 1 76 ? -2.696 2.553 -5.298 1.00 97.88 76 THR A CA 1
ATOM 579 C C . THR A 1 76 ? -2.630 3.462 -4.072 1.00 97.88 76 THR A C 1
ATOM 581 O O . THR A 1 76 ? -3.218 3.143 -3.043 1.00 97.88 76 THR A O 1
ATOM 584 N N . MET A 1 77 ? -1.936 4.597 -4.175 1.00 98.19 77 MET A N 1
ATOM 585 C CA . MET A 1 77 ? -1.801 5.556 -3.077 1.00 98.19 77 MET A CA 1
ATOM 586 C C . MET A 1 77 ? -3.144 6.175 -2.684 1.00 98.19 77 MET A C 1
ATOM 588 O O . MET A 1 77 ? -3.472 6.187 -1.499 1.00 98.19 77 MET A O 1
ATOM 592 N N . HIS A 1 78 ? -3.959 6.596 -3.656 1.00 98.38 78 HIS A N 1
ATOM 593 C CA . HIS A 1 78 ? -5.309 7.095 -3.381 1.00 98.38 78 HIS A CA 1
ATOM 594 C C . HIS A 1 78 ? -6.187 6.039 -2.700 1.00 98.38 78 HIS A C 1
ATOM 596 O O . HIS A 1 78 ? -6.932 6.352 -1.773 1.00 98.38 78 HIS A O 1
ATOM 602 N N . GLU A 1 79 ? -6.081 4.774 -3.108 1.00 98.44 79 GLU A N 1
ATOM 603 C CA . GLU A 1 79 ? -6.842 3.697 -2.474 1.00 98.44 79 GLU A CA 1
ATOM 604 C C . GLU A 1 79 ? -6.366 3.419 -1.039 1.00 98.44 79 GLU A C 1
ATOM 606 O O . GLU A 1 79 ? -7.188 3.239 -0.140 1.00 98.44 79 GLU A O 1
ATOM 611 N N . ILE A 1 80 ? -5.055 3.471 -0.778 1.00 98.50 80 ILE A N 1
ATOM 612 C CA . ILE A 1 80 ? -4.511 3.400 0.588 1.00 98.50 80 ILE A CA 1
ATOM 613 C C . ILE A 1 80 ? -5.076 4.538 1.450 1.00 98.50 80 ILE A C 1
ATOM 615 O O . ILE A 1 80 ? -5.461 4.314 2.598 1.00 98.50 80 ILE A O 1
ATOM 619 N N . GLU A 1 81 ? -5.150 5.759 0.923 1.00 98.38 81 GLU A N 1
ATOM 620 C CA . GLU A 1 81 ? -5.718 6.910 1.634 1.00 98.38 81 GLU A CA 1
ATOM 621 C C . GLU A 1 81 ? -7.216 6.751 1.909 1.00 98.38 81 GLU A C 1
ATOM 623 O O . GLU A 1 81 ? -7.675 7.011 3.030 1.00 98.38 81 GLU A O 1
ATOM 628 N N . ARG A 1 82 ? -7.976 6.240 0.935 1.00 98.31 82 ARG A N 1
ATOM 629 C CA . ARG A 1 82 ? -9.387 5.887 1.118 1.00 98.31 82 ARG A CA 1
ATOM 630 C C . ARG A 1 82 ? -9.556 4.855 2.233 1.00 98.31 82 ARG A C 1
ATOM 632 O O . ARG A 1 82 ? -10.371 5.058 3.130 1.00 98.31 82 ARG A O 1
ATOM 639 N N . ILE A 1 83 ? -8.744 3.797 2.245 1.00 98.25 83 ILE A N 1
ATOM 640 C CA . ILE A 1 83 ? -8.789 2.773 3.297 1.00 98.25 83 ILE A CA 1
ATOM 641 C C . ILE A 1 83 ? -8.444 3.369 4.667 1.00 98.25 83 ILE A C 1
ATOM 643 O O . ILE A 1 83 ? -9.140 3.105 5.645 1.00 98.25 83 ILE A O 1
ATOM 647 N N . LYS A 1 84 ? -7.412 4.216 4.752 1.00 97.12 84 LYS A N 1
ATOM 648 C CA . LYS A 1 84 ? -7.018 4.884 6.004 1.00 97.12 84 LYS A CA 1
ATOM 649 C C . LYS A 1 84 ? 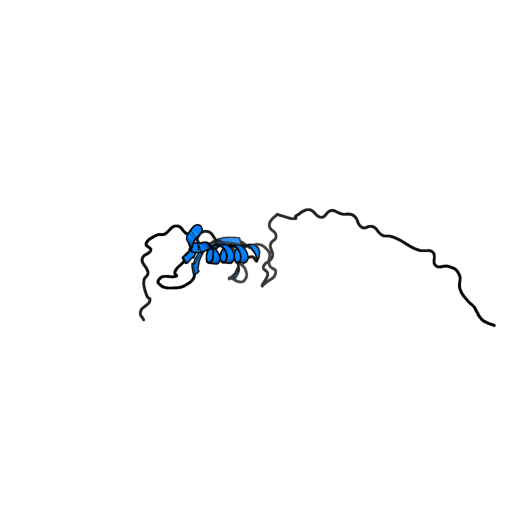-8.137 5.768 6.564 1.00 97.12 84 LYS A C 1
ATOM 651 O O . LYS A 1 84 ? -8.400 5.718 7.765 1.00 97.12 84 LYS A O 1
ATOM 656 N N . SER A 1 85 ? -8.787 6.563 5.713 1.00 97.31 85 SER A N 1
ATOM 657 C CA . SER A 1 85 ? -9.876 7.469 6.115 1.00 97.31 85 SER A CA 1
ATOM 658 C C . SER A 1 85 ? -11.152 6.726 6.520 1.00 97.31 85 SER A C 1
ATOM 660 O O . SER A 1 85 ? -11.836 7.139 7.452 1.00 97.31 85 SER A O 1
ATOM 662 N N . GLN A 1 86 ? -11.437 5.591 5.882 1.00 97.12 86 GLN A N 1
ATOM 663 C CA . GLN A 1 86 ? -12.627 4.769 6.124 1.00 97.12 86 GLN A CA 1
ATOM 664 C C . GLN A 1 86 ? -12.310 3.505 6.942 1.00 97.12 86 GLN A C 1
ATOM 666 O O . GLN A 1 86 ? -13.023 2.505 6.876 1.00 97.12 86 GLN A O 1
ATOM 671 N N . ARG A 1 87 ? -11.239 3.524 7.746 1.00 94.69 87 ARG A N 1
ATOM 672 C CA . ARG A 1 87 ? -10.747 2.326 8.449 1.00 94.69 87 ARG A CA 1
ATOM 673 C C . ARG A 1 87 ? -11.783 1.670 9.364 1.00 94.69 87 ARG A C 1
ATOM 675 O O . ARG A 1 87 ? -11.772 0.458 9.499 1.00 94.69 87 ARG A O 1
ATOM 682 N N . LEU A 1 88 ? -12.685 2.449 9.967 1.00 93.19 88 LEU A N 1
ATOM 683 C CA . LEU A 1 88 ? -13.710 1.927 10.881 1.00 93.19 88 LEU A CA 1
ATOM 684 C C . LEU A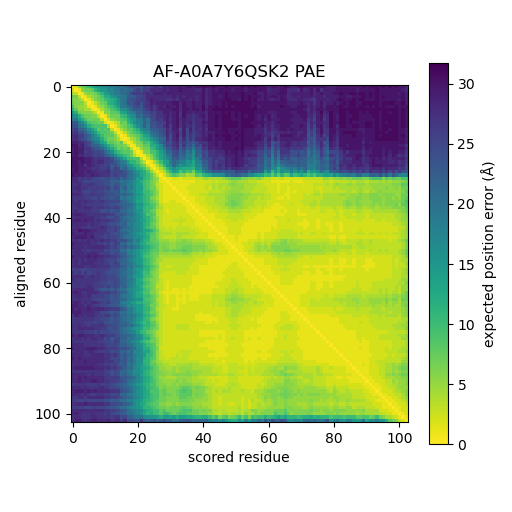 1 88 ? -14.772 1.079 10.170 1.00 93.19 88 LEU A C 1
ATOM 686 O O . LEU A 1 88 ? -15.406 0.250 10.811 1.00 93.19 88 LEU A O 1
ATOM 690 N N . THR A 1 89 ? -14.977 1.292 8.868 1.00 96.25 89 THR A N 1
ATOM 691 C CA . THR A 1 89 ? -15.966 0.555 8.071 1.00 96.25 89 THR A CA 1
ATOM 692 C C . THR A 1 89 ? -15.329 -0.518 7.196 1.00 96.25 89 THR A C 1
ATOM 694 O O . THR A 1 89 ? -15.967 -1.528 6.919 1.00 96.25 89 THR A O 1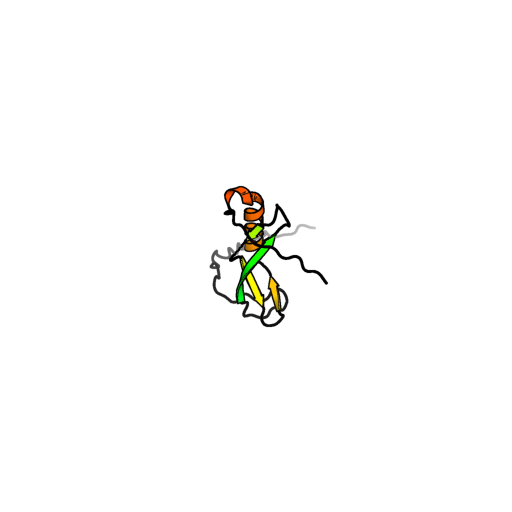
ATOM 697 N N . LEU A 1 90 ? -14.085 -0.313 6.754 1.00 96.38 90 LEU A N 1
ATOM 698 C CA . LEU A 1 90 ? -13.404 -1.220 5.827 1.00 96.38 90 LEU A CA 1
ATOM 699 C C . LEU A 1 90 ? -12.506 -2.250 6.514 1.00 96.38 90 LEU A C 1
ATOM 701 O O . LEU A 1 90 ? -12.281 -3.321 5.952 1.00 96.38 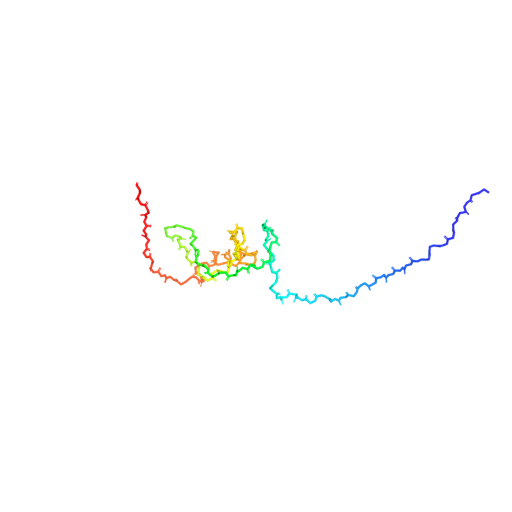90 LEU A O 1
ATOM 705 N N . ALA A 1 91 ? -11.948 -1.937 7.686 1.00 95.12 91 ALA A N 1
ATOM 706 C CA . ALA A 1 91 ? -11.046 -2.854 8.368 1.00 95.12 91 ALA A CA 1
ATOM 707 C C . ALA A 1 91 ? -11.831 -3.891 9.176 1.00 95.12 91 ALA A C 1
ATOM 709 O O . ALA A 1 91 ? -12.781 -3.567 9.885 1.00 95.12 91 ALA A O 1
ATOM 710 N N . VAL A 1 92 ? -11.376 -5.142 9.119 1.00 94.94 92 VAL A N 1
ATOM 711 C CA . VAL A 1 92 ? -11.864 -6.209 9.996 1.00 94.94 92 VAL A CA 1
ATOM 712 C C . VAL A 1 92 ? -10.952 -6.272 11.224 1.00 94.94 92 VAL A C 1
ATOM 714 O O . VAL A 1 92 ? -9.754 -6.521 11.055 1.00 94.94 92 VAL A O 1
ATOM 717 N N . PRO A 1 93 ? -11.470 -6.069 12.451 1.00 92.06 93 PRO A N 1
ATOM 718 C CA . PRO A 1 93 ? -10.661 -6.158 13.660 1.00 92.06 93 PRO A CA 1
ATOM 719 C C . PRO A 1 93 ? -10.034 -7.548 13.813 1.00 92.06 93 PRO A C 1
ATOM 721 O O . PRO A 1 93 ? -10.724 -8.565 13.733 1.00 92.06 93 PRO A O 1
ATOM 724 N N . ARG A 1 94 ? -8.721 -7.595 14.052 1.00 91.25 94 ARG A N 1
ATOM 725 C CA . ARG A 1 94 ? -7.968 -8.821 14.347 1.00 91.25 94 ARG A CA 1
ATOM 726 C C . ARG A 1 94 ? -6.943 -8.540 15.438 1.00 91.25 94 ARG A C 1
ATOM 728 O O . ARG A 1 94 ? -6.317 -7.484 15.436 1.00 91.25 94 ARG A O 1
ATOM 735 N N . SER A 1 95 ? -6.759 -9.491 16.352 1.00 91.25 95 SER A N 1
ATOM 736 C CA . SER A 1 95 ? -5.652 -9.440 17.309 1.00 91.25 95 SER A CA 1
ATOM 737 C C . SER A 1 95 ? -4.362 -9.834 16.592 1.00 91.25 95 SER A C 1
ATOM 739 O O . SER A 1 95 ? -4.301 -10.902 15.983 1.00 91.25 95 SER A O 1
ATOM 741 N N . VAL A 1 96 ? -3.354 -8.962 16.629 1.00 89.75 96 VAL A N 1
ATOM 742 C CA . VAL A 1 96 ? -2.048 -9.194 16.002 1.00 89.75 96 VAL A CA 1
ATOM 743 C C . VAL A 1 96 ? -0.965 -8.983 17.060 1.00 89.75 96 VAL A C 1
ATOM 745 O O . VAL A 1 96 ? -0.899 -7.892 17.628 1.00 89.75 96 VAL A O 1
ATOM 748 N N . PRO A 1 97 ? -0.126 -9.991 17.358 1.00 92.19 97 PRO A N 1
ATOM 749 C CA . PRO A 1 97 ? 0.990 -9.819 18.278 1.00 92.19 97 PRO A CA 1
ATOM 750 C C . PRO A 1 97 ? 2.036 -8.876 17.670 1.00 92.19 97 PRO A C 1
ATOM 752 O O . PRO A 1 97 ? 2.410 -9.015 16.506 1.00 92.19 97 PRO A O 1
ATOM 755 N N . ILE A 1 98 ? 2.518 -7.923 18.468 1.00 91.31 98 ILE A N 1
ATOM 756 C CA . ILE A 1 98 ? 3.530 -6.941 18.065 1.00 91.31 98 ILE A CA 1
ATOM 757 C C . ILE A 1 98 ? 4.732 -7.100 18.989 1.00 91.31 98 ILE A C 1
ATOM 759 O O . ILE A 1 98 ? 4.581 -7.122 20.209 1.00 91.31 98 ILE A O 1
ATOM 763 N N . ALA A 1 99 ? 5.922 -7.192 18.401 1.00 92.38 99 ALA A N 1
ATOM 764 C CA . ALA A 1 99 ? 7.179 -7.182 19.131 1.00 92.38 99 ALA A CA 1
ATOM 765 C C . ALA A 1 99 ? 7.876 -5.829 18.957 1.00 92.38 99 ALA A C 1
ATOM 767 O O . ALA A 1 99 ? 7.902 -5.268 17.859 1.00 92.38 99 ALA A O 1
ATOM 768 N N . GLU A 1 100 ? 8.469 -5.323 20.035 1.00 91.25 100 GLU A N 1
ATOM 769 C CA . GLU A 1 100 ? 9.368 -4.173 19.985 1.00 91.25 100 GLU A CA 1
ATOM 770 C C . GLU A 1 100 ? 10.810 -4.655 19.847 1.00 91.25 100 GLU A C 1
ATOM 772 O O . GLU A 1 100 ? 11.255 -5.544 20.575 1.00 91.25 100 GLU A O 1
ATOM 777 N N . PHE A 1 101 ? 11.555 -4.054 18.921 1.00 94.19 101 PHE A N 1
ATOM 778 C CA . PHE A 1 101 ? 12.984 -4.307 18.794 1.00 94.19 101 PHE A CA 1
ATOM 779 C C . PHE A 1 101 ? 13.727 -3.654 19.968 1.00 94.19 101 PHE A C 1
ATOM 781 O O . PHE A 1 101 ? 13.608 -2.447 20.177 1.00 94.19 101 PHE A O 1
ATOM 788 N N . ARG A 1 102 ? 14.486 -4.446 20.733 1.00 91.38 102 ARG A N 1
ATOM 789 C CA . ARG A 1 102 ? 15.360 -3.973 21.816 1.00 91.38 102 ARG A CA 1
ATOM 790 C C . ARG A 1 102 ? 16.804 -4.325 21.457 1.00 91.38 102 ARG A C 1
ATOM 792 O O . ARG A 1 102 ? 17.097 -5.503 21.269 1.00 91.38 102 ARG A O 1
ATOM 799 N N . SER A 1 103 ? 17.656 -3.308 21.333 1.00 77.38 103 SER A N 1
ATOM 800 C CA . SER A 1 103 ? 19.106 -3.410 21.100 1.00 77.38 103 SER A CA 1
ATOM 801 C C . SER A 1 103 ? 19.884 -2.978 22.328 1.00 77.38 103 SER A C 1
ATOM 803 O O . SER A 1 103 ? 19.481 -1.928 22.882 1.00 77.38 103 SER A O 1
#